Protein AF-A0A392SCB0-F1 (afdb_monomer_lite)

Sequence (73 aa):
MDLKEFNGTVIKSVLAGLEVTISRAHFAKLLGIDDYGKRITDYKSEVYYRQSIKKELYNDEKLAGKSKCMKDF

Foldseek 3Di:
DDDPDDDDDWDWDQDPNDTDIHDPVNVCVVVVHDPPDDDCVVDPDNVVSVVVVVVVVPPCVVCVVVPPPDPDD

pLDDT: mean 71.3, std 14.77, range [39.69, 87.12]

Organism: NCBI:txid97028

Secondary structure (DSSP, 8-state):
-------S--EEEEETTEEEEE-HHHHHHHHT----PPPGGGSS-HHHHHHHHHHHHTT-HHHHTT-TT----

Structure (mmCIF, N/CA/C/O backbone):
data_AF-A0A392SCB0-F1
#
_entry.id   AF-A0A392SCB0-F1
#
loop_
_atom_site.group_PDB
_atom_site.id
_atom_site.type_symbol
_atom_site.label_atom_id
_atom_site.label_alt_id
_atom_site.label_comp_id
_atom_site.label_asym_id
_atom_site.label_entity_id
_atom_site.label_seq_id
_atom_site.pdbx_PDB_ins_code
_atom_site.Cartn_x
_atom_site.Cartn_y
_atom_site.Cartn_z
_atom_site.occupancy
_atom_site.B_iso_or_equiv
_atom_site.auth_seq_id
_atom_site.auth_comp_id
_atom_site.auth_asym_id
_atom_site.auth_atom_id
_atom_site.pdbx_PDB_model_num
ATOM 1 N N . MET A 1 1 ? 8.064 22.789 -17.895 1.00 39.69 1 MET A N 1
ATOM 2 C CA . MET A 1 1 ? 7.572 21.400 -17.806 1.00 39.69 1 MET A CA 1
ATOM 3 C C . MET A 1 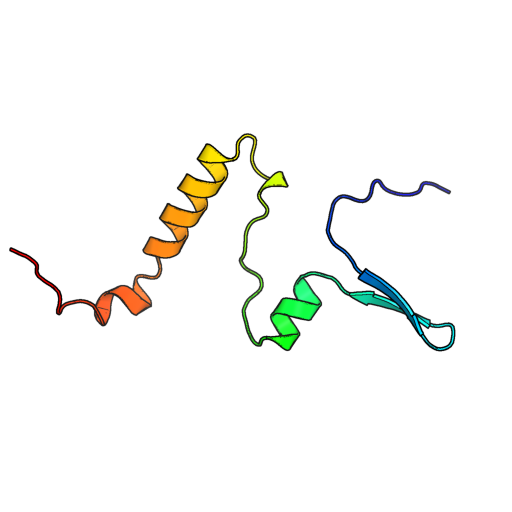1 ? 7.394 21.107 -16.334 1.00 39.69 1 MET A C 1
ATOM 5 O O . MET A 1 1 ? 8.392 20.963 -15.640 1.00 39.69 1 MET A O 1
ATOM 9 N N . ASP A 1 2 ? 6.152 21.155 -15.857 1.00 43.25 2 ASP A N 1
ATOM 10 C CA . ASP A 1 2 ? 5.830 20.977 -14.441 1.00 43.25 2 ASP A CA 1
ATOM 11 C C . ASP A 1 2 ? 6.116 19.541 -14.008 1.00 43.25 2 ASP A C 1
ATOM 13 O O . ASP A 1 2 ? 5.445 18.591 -14.419 1.00 43.25 2 ASP A O 1
ATOM 17 N N . LEU A 1 3 ? 7.133 19.384 -13.167 1.00 54.16 3 LEU A N 1
ATOM 18 C CA . LEU A 1 3 ? 7.355 18.155 -12.425 1.00 54.16 3 LEU A CA 1
ATOM 19 C C . LEU A 1 3 ? 6.331 18.128 -11.288 1.00 54.16 3 LEU A C 1
ATOM 21 O O . LEU A 1 3 ? 6.412 18.920 -10.353 1.00 54.16 3 LEU A O 1
ATOM 25 N N . LYS A 1 4 ? 5.346 17.229 -11.385 1.00 58.56 4 LYS A N 1
ATOM 26 C CA . LYS A 1 4 ? 4.400 16.979 -10.290 1.00 58.56 4 LYS A CA 1
ATOM 27 C C . LYS A 1 4 ? 5.160 16.548 -9.036 1.00 58.56 4 LYS A C 1
ATOM 29 O O . LYS A 1 4 ? 6.026 15.674 -9.112 1.00 58.56 4 LYS A O 1
ATOM 34 N N . GLU A 1 5 ? 4.782 17.115 -7.893 1.00 51.69 5 GLU A N 1
ATOM 35 C CA . GLU A 1 5 ? 5.301 16.712 -6.588 1.00 51.69 5 GLU A CA 1
ATOM 36 C C . GLU A 1 5 ? 5.083 15.212 -6.356 1.00 51.69 5 GLU A C 1
ATOM 38 O O . GLU A 1 5 ? 3.985 14.664 -6.496 1.00 51.69 5 GLU A O 1
ATOM 43 N N . PHE A 1 6 ? 6.180 14.530 -6.046 1.00 53.75 6 PHE A N 1
ATOM 44 C CA . PHE A 1 6 ? 6.238 13.085 -5.929 1.00 53.75 6 PHE A CA 1
ATOM 45 C C . PHE A 1 6 ? 5.925 12.656 -4.493 1.00 53.75 6 PHE A C 1
ATOM 47 O O . PHE A 1 6 ? 6.733 12.835 -3.589 1.00 53.75 6 PHE A O 1
ATOM 54 N N . ASN A 1 7 ? 4.749 12.058 -4.297 1.00 57.97 7 ASN A N 1
ATOM 55 C CA . ASN A 1 7 ? 4.197 11.755 -2.975 1.00 57.97 7 ASN A CA 1
ATOM 56 C C . ASN A 1 7 ? 4.211 10.258 -2.613 1.00 57.97 7 ASN A C 1
ATOM 58 O O . ASN A 1 7 ? 3.343 9.829 -1.858 1.00 57.97 7 ASN A O 1
ATOM 62 N N . GLY A 1 8 ? 5.113 9.404 -3.119 1.00 62.78 8 GLY A N 1
ATOM 63 C CA . GLY A 1 8 ? 5.099 7.977 -2.734 1.00 62.78 8 GLY A CA 1
ATOM 64 C C . GLY A 1 8 ? 6.356 7.172 -3.034 1.00 62.78 8 GLY A C 1
ATOM 65 O O . GLY A 1 8 ? 7.235 7.629 -3.740 1.00 62.78 8 GLY A O 1
ATOM 66 N N . THR A 1 9 ? 6.458 5.959 -2.492 1.00 67.62 9 THR A N 1
ATOM 67 C CA . THR A 1 9 ? 7.611 5.074 -2.716 1.00 67.62 9 THR A CA 1
ATOM 68 C C . THR A 1 9 ? 7.467 4.394 -4.075 1.00 67.62 9 THR A C 1
ATOM 70 O O . THR A 1 9 ? 6.664 3.478 -4.243 1.00 67.62 9 THR A O 1
ATOM 73 N N . VAL A 1 10 ? 8.212 4.873 -5.065 1.00 72.06 10 VAL A N 1
ATOM 74 C CA . VAL A 1 10 ? 8.244 4.304 -6.415 1.00 72.06 10 VAL A CA 1
ATOM 75 C C . VAL A 1 10 ? 9.696 4.059 -6.777 1.00 72.06 10 VAL A C 1
ATOM 77 O O . VAL A 1 10 ? 10.522 4.960 -6.641 1.00 72.06 10 VAL A O 1
ATOM 80 N N . ILE A 1 11 ? 10.006 2.851 -7.240 1.00 77.44 11 ILE A N 1
ATOM 81 C CA . ILE A 1 11 ? 11.336 2.539 -7.762 1.00 77.44 11 ILE A CA 1
ATOM 82 C C . ILE A 1 11 ? 11.292 2.817 -9.257 1.00 77.44 11 ILE A C 1
ATOM 84 O O . ILE A 1 11 ? 10.561 2.161 -9.999 1.00 77.44 11 ILE A O 1
ATOM 88 N N . LYS A 1 12 ? 12.055 3.818 -9.689 1.00 82.62 12 LYS A N 1
ATOM 89 C CA . LYS A 1 12 ? 12.261 4.111 -11.105 1.00 82.62 12 LYS A CA 1
ATOM 90 C C . LYS A 1 12 ? 13.584 3.496 -11.535 1.00 82.62 12 LYS A C 1
ATOM 92 O O . LYS A 1 12 ? 14.590 3.658 -10.849 1.00 82.62 12 LYS A O 1
ATOM 97 N N . SER A 1 13 ? 13.576 2.790 -12.653 1.00 78.31 13 SER A N 1
ATOM 98 C CA . SER A 1 13 ? 14.770 2.209 -13.257 1.00 78.31 13 SER A CA 1
ATOM 99 C C . SER A 1 13 ? 14.692 2.350 -14.771 1.00 78.31 13 SER A C 1
ATOM 101 O O . SER A 1 13 ? 13.602 2.371 -15.336 1.00 78.31 13 SER A O 1
ATOM 103 N N . VAL A 1 14 ? 15.845 2.452 -15.425 1.00 82.25 14 VAL A N 1
ATOM 104 C CA . VAL A 1 14 ? 15.944 2.430 -16.885 1.00 82.25 14 VAL A CA 1
ATOM 105 C C . VAL A 1 14 ? 16.614 1.122 -17.269 1.00 82.25 14 VAL A C 1
ATOM 107 O O . VAL A 1 14 ? 17.798 0.926 -16.998 1.00 82.25 14 VAL A O 1
ATOM 110 N N . LEU A 1 15 ? 15.853 0.221 -17.886 1.00 79.62 15 LEU A N 1
ATOM 111 C CA . LEU A 1 15 ? 16.346 -1.074 -18.342 1.00 79.62 15 LEU A CA 1
ATOM 112 C C . LEU A 1 15 ? 16.317 -1.094 -19.871 1.00 79.62 15 LEU A C 1
ATOM 114 O O . LEU A 1 15 ? 15.254 -0.953 -20.465 1.00 79.62 15 LEU A O 1
ATOM 118 N N . ALA A 1 16 ? 17.484 -1.238 -20.506 1.00 85.62 16 ALA A N 1
ATOM 119 C CA . ALA A 1 16 ? 17.622 -1.243 -21.969 1.00 85.62 16 ALA A CA 1
ATOM 120 C C . ALA A 1 16 ? 16.960 -0.031 -22.671 1.00 85.62 16 ALA A C 1
ATOM 122 O O . ALA A 1 16 ? 16.361 -0.164 -23.734 1.00 85.62 16 ALA A O 1
ATOM 123 N N . GLY A 1 17 ? 17.049 1.156 -22.059 1.00 86.69 17 GLY A N 1
ATOM 124 C CA . GLY A 1 17 ? 16.445 2.386 -22.589 1.00 86.69 17 GLY A CA 1
ATOM 125 C C . GLY A 1 17 ? 14.939 2.525 -22.337 1.00 86.69 17 GLY A C 1
ATOM 126 O O . GLY A 1 17 ? 14.341 3.499 -22.782 1.00 86.69 17 GLY A O 1
ATOM 127 N N . LEU A 1 18 ? 14.330 1.587 -21.608 1.00 83.06 18 LEU A N 1
ATOM 128 C CA . LEU A 1 18 ? 12.916 1.601 -21.250 1.00 83.06 18 LEU A CA 1
ATOM 129 C C . LEU A 1 18 ? 12.746 2.041 -19.793 1.00 83.06 18 LEU A C 1
ATOM 131 O O . LEU A 1 18 ? 13.363 1.476 -18.886 1.00 83.06 18 LEU A O 1
ATOM 135 N N . GLU A 1 19 ? 11.908 3.052 -19.565 1.00 86.06 19 GLU A N 1
ATOM 136 C CA . GLU A 1 19 ? 11.578 3.514 -18.218 1.00 86.06 19 GLU A CA 1
ATOM 137 C C . GLU A 1 19 ? 10.622 2.530 -17.539 1.00 86.06 19 GLU A C 1
ATOM 139 O O . GLU A 1 19 ? 9.450 2.403 -17.896 1.00 86.06 19 GLU A O 1
ATOM 144 N N . VAL A 1 20 ? 11.127 1.838 -16.522 1.00 82.62 20 VAL A N 1
ATOM 145 C CA . VAL A 1 20 ? 10.355 0.923 -15.690 1.00 82.62 20 VAL A CA 1
ATOM 146 C C . VAL A 1 20 ? 10.053 1.605 -14.365 1.00 82.62 20 VAL A C 1
ATOM 148 O O . VAL A 1 20 ? 10.945 2.022 -13.624 1.00 82.62 20 VAL A O 1
ATOM 151 N N . THR A 1 21 ? 8.765 1.699 -14.054 1.00 86.50 21 THR A N 1
ATOM 152 C CA . THR A 1 21 ? 8.272 2.300 -12.816 1.00 86.50 21 THR A CA 1
ATOM 153 C C . THR A 1 21 ? 7.602 1.220 -11.971 1.00 86.50 21 THR A C 1
ATOM 155 O O . THR A 1 21 ? 6.514 0.751 -12.298 1.00 86.50 21 THR A O 1
ATOM 158 N N . ILE A 1 22 ? 8.239 0.810 -10.874 1.00 83.75 22 ILE A N 1
ATOM 159 C CA . ILE A 1 22 ? 7.682 -0.161 -9.926 1.00 83.75 22 ILE A CA 1
ATOM 160 C C . ILE A 1 22 ? 6.936 0.599 -8.831 1.00 83.75 22 ILE A C 1
ATOM 162 O O . ILE A 1 22 ? 7.539 1.319 -8.033 1.00 83.75 22 ILE A O 1
ATOM 166 N N . SER A 1 23 ? 5.615 0.437 -8.804 1.00 85.12 23 SER A N 1
ATOM 167 C CA . SER A 1 23 ? 4.726 1.012 -7.802 1.00 85.12 23 SER A CA 1
ATOM 168 C C . SER A 1 23 ? 4.288 -0.054 -6.797 1.00 85.12 23 SER A C 1
ATOM 170 O O . SER A 1 23 ? 4.502 -1.253 -6.990 1.00 85.12 23 SER A O 1
ATOM 172 N N . ARG A 1 24 ? 3.612 0.379 -5.733 1.00 81.88 24 ARG A N 1
ATOM 173 C CA . ARG A 1 24 ? 3.003 -0.517 -4.744 1.00 81.88 24 ARG A CA 1
ATOM 174 C C . ARG A 1 24 ? 2.069 -1.567 -5.372 1.00 81.88 24 ARG A C 1
ATOM 176 O O . ARG A 1 24 ? 2.135 -2.729 -4.984 1.00 81.88 24 ARG A O 1
ATOM 183 N N 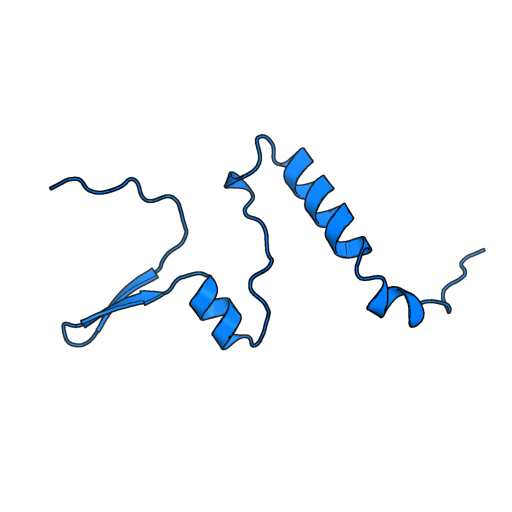. ALA A 1 25 ? 1.286 -1.191 -6.383 1.00 82.31 25 ALA A N 1
ATOM 184 C CA . ALA A 1 25 ? 0.385 -2.111 -7.076 1.00 82.31 25 ALA A CA 1
ATOM 185 C C . ALA A 1 25 ? 1.138 -3.262 -7.770 1.00 82.31 25 ALA A C 1
ATOM 187 O O . ALA A 1 25 ? 0.655 -4.394 -7.807 1.00 82.31 25 ALA A O 1
ATOM 188 N N . HIS A 1 26 ? 2.347 -3.000 -8.282 1.00 85.31 26 HIS A N 1
ATOM 189 C CA . HIS A 1 26 ? 3.189 -4.042 -8.875 1.00 85.31 26 HIS A CA 1
ATOM 190 C C . HIS A 1 26 ? 3.659 -5.055 -7.824 1.00 85.31 26 HIS A C 1
ATOM 192 O O . HIS A 1 26 ? 3.653 -6.253 -8.098 1.00 85.31 26 HIS A O 1
ATOM 198 N N . PHE A 1 27 ? 3.986 -4.603 -6.609 1.00 82.31 27 PHE A N 1
ATOM 199 C CA . PHE A 1 27 ? 4.317 -5.499 -5.497 1.00 82.31 27 PHE A CA 1
ATOM 200 C C . PHE A 1 27 ? 3.113 -6.319 -5.025 1.00 82.31 27 PHE A C 1
ATOM 202 O O . PHE A 1 27 ? 3.253 -7.522 -4.825 1.00 82.31 27 PHE A O 1
ATOM 209 N N . ALA A 1 28 ? 1.934 -5.704 -4.897 1.00 83.12 28 ALA A N 1
ATOM 210 C CA . ALA A 1 28 ? 0.712 -6.415 -4.515 1.00 83.12 28 ALA A CA 1
ATOM 211 C C . ALA A 1 28 ? 0.395 -7.548 -5.508 1.00 83.12 28 ALA A C 1
ATOM 213 O O . ALA A 1 28 ? 0.220 -8.703 -5.118 1.00 83.12 28 ALA A O 1
ATOM 214 N N . LYS A 1 29 ? 0.469 -7.243 -6.810 1.00 86.81 29 LYS A N 1
ATOM 215 C CA . LYS A 1 29 ? 0.286 -8.227 -7.882 1.00 86.81 29 LYS A CA 1
ATOM 216 C C . LYS A 1 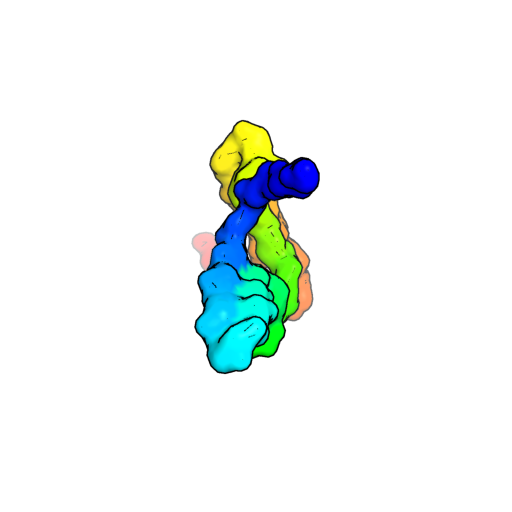29 ? 1.338 -9.340 -7.859 1.00 86.81 29 LYS A C 1
ATOM 218 O O . LYS A 1 29 ? 0.985 -10.493 -8.079 1.00 86.81 29 LYS A O 1
ATOM 223 N N . LEU A 1 30 ? 2.607 -9.015 -7.591 1.00 85.06 30 LEU A N 1
ATOM 224 C CA . LEU A 1 30 ? 3.689 -10.004 -7.489 1.00 85.06 30 LEU A CA 1
ATOM 225 C C . LEU A 1 30 ? 3.477 -10.973 -6.318 1.00 85.06 30 LEU A C 1
ATOM 227 O O . LEU A 1 30 ? 3.762 -12.159 -6.441 1.00 85.06 30 LEU A O 1
ATOM 231 N N . LEU A 1 31 ? 2.976 -10.464 -5.194 1.00 85.19 31 LEU A N 1
ATOM 232 C CA . LEU A 1 31 ? 2.733 -11.238 -3.977 1.00 85.19 31 LEU A CA 1
ATOM 233 C C . LEU A 1 31 ? 1.379 -11.965 -3.980 1.00 85.19 31 LEU A C 1
ATOM 235 O O . LEU A 1 31 ? 1.099 -12.716 -3.050 1.00 85.19 31 LEU A O 1
ATOM 239 N N . GLY A 1 32 ? 0.538 -11.751 -4.999 1.00 86.06 32 GLY A N 1
ATOM 240 C CA . GLY A 1 32 ? -0.804 -12.334 -5.068 1.00 86.06 32 GLY A CA 1
ATOM 241 C C . GLY A 1 32 ? -1.744 -11.822 -3.974 1.00 86.06 32 GLY A C 1
ATOM 242 O O . GLY A 1 32 ? -2.651 -12.542 -3.565 1.00 86.06 32 GLY A O 1
ATOM 243 N N . ILE A 1 33 ? -1.508 -10.605 -3.479 1.00 83.38 33 ILE A N 1
ATOM 244 C CA . ILE A 1 33 ? -2.319 -9.962 -2.443 1.00 83.38 33 ILE A CA 1
ATOM 245 C C . ILE A 1 33 ? -3.085 -8.783 -3.032 1.00 83.38 33 ILE A C 1
ATOM 247 O O . ILE A 1 33 ? -2.618 -8.113 -3.956 1.00 83.38 33 ILE A O 1
ATOM 251 N N . ASP A 1 34 ? -4.245 -8.496 -2.457 1.00 80.50 34 ASP A N 1
ATOM 252 C CA . ASP A 1 34 ? -5.020 -7.330 -2.848 1.00 80.50 34 ASP A CA 1
ATOM 253 C C . ASP A 1 34 ? -4.406 -6.035 -2.296 1.00 80.50 34 ASP A C 1
ATOM 255 O O . ASP A 1 34 ? -3.954 -5.959 -1.148 1.00 80.50 34 ASP A O 1
ATOM 259 N N . ASP A 1 35 ? -4.420 -4.976 -3.104 1.00 78.81 35 ASP A N 1
ATOM 260 C CA . ASP A 1 35 ? -3.793 -3.695 -2.770 1.00 78.81 35 ASP A CA 1
ATOM 261 C C . ASP A 1 35 ? -4.675 -2.798 -1.868 1.00 78.81 35 ASP A C 1
ATOM 263 O O . ASP A 1 35 ? -4.941 -1.643 -2.190 1.00 78.81 35 ASP A O 1
ATOM 267 N N . TYR A 1 36 ? -5.138 -3.307 -0.720 1.00 74.12 36 TYR A N 1
ATOM 268 C CA . TYR A 1 36 ? -6.056 -2.583 0.188 1.00 74.12 36 TYR A CA 1
ATOM 269 C C . TYR A 1 36 ? -5.383 -1.788 1.316 1.00 74.12 36 TYR A C 1
ATOM 271 O O . TYR A 1 36 ? -6.051 -1.071 2.060 1.00 74.12 36 TYR A O 1
ATOM 279 N N . GLY A 1 37 ? -4.065 -1.894 1.481 1.00 71.94 37 GLY A N 1
ATOM 280 C CA . GLY A 1 37 ? -3.336 -1.178 2.533 1.00 71.94 37 GLY A CA 1
ATOM 281 C C . GLY A 1 37 ? -3.531 0.345 2.478 1.00 71.94 37 GLY A C 1
ATOM 282 O O . GLY A 1 37 ? -3.606 0.956 1.408 1.00 71.94 37 GLY A O 1
ATOM 283 N N . LYS A 1 38 ? -3.558 0.988 3.640 1.00 77.56 38 LYS A N 1
ATOM 284 C CA . LYS A 1 38 ? -3.641 2.448 3.752 1.00 77.56 38 LYS A CA 1
ATOM 285 C C . LYS A 1 38 ? -2.268 3.037 4.023 1.00 77.56 38 LYS A C 1
ATOM 287 O O . LYS A 1 38 ? -1.429 2.377 4.633 1.00 77.56 38 LYS A O 1
ATOM 292 N N . ARG A 1 39 ? -2.001 4.259 3.561 1.00 77.06 39 ARG A N 1
ATOM 293 C CA . ARG A 1 39 ? -0.695 4.896 3.774 1.00 77.06 39 ARG A CA 1
ATOM 294 C C . ARG A 1 39 ? -0.747 5.758 5.024 1.00 77.06 39 ARG A C 1
ATOM 296 O O . ARG A 1 39 ? -1.701 6.497 5.213 1.00 77.06 39 ARG A O 1
ATOM 303 N N . ILE A 1 40 ? 0.306 5.730 5.839 1.00 78.38 40 ILE A N 1
ATOM 304 C CA . ILE A 1 40 ? 0.399 6.584 7.035 1.00 78.38 40 ILE A CA 1
ATOM 305 C C . ILE A 1 40 ? 0.320 8.082 6.702 1.00 78.38 40 ILE A C 1
ATOM 307 O O . ILE A 1 40 ? -0.233 8.854 7.475 1.00 78.38 40 ILE A O 1
ATOM 311 N N . THR A 1 41 ? 0.805 8.469 5.518 1.00 77.62 41 THR A N 1
ATOM 312 C CA . THR A 1 41 ? 0.774 9.842 4.988 1.00 77.62 41 THR A CA 1
ATOM 313 C C . THR A 1 41 ? -0.632 10.375 4.751 1.00 77.62 41 THR A C 1
ATOM 315 O O . THR A 1 41 ? -0.829 11.584 4.757 1.00 77.62 41 THR A O 1
ATOM 318 N N . ASP A 1 42 ? -1.610 9.491 4.554 1.00 81.12 42 ASP A N 1
ATOM 319 C CA . ASP A 1 42 ? -2.996 9.883 4.287 1.00 81.12 42 ASP A CA 1
ATOM 320 C C . ASP A 1 42 ? -3.722 10.284 5.589 1.00 81.12 42 ASP A C 1
ATOM 322 O O . ASP A 1 42 ? -4.869 10.731 5.571 1.00 81.12 42 ASP A O 1
ATOM 326 N N . TYR A 1 43 ? -3.050 10.139 6.737 1.00 80.62 43 TYR A N 1
ATOM 327 C CA . TYR A 1 43 ? -3.584 10.414 8.061 1.00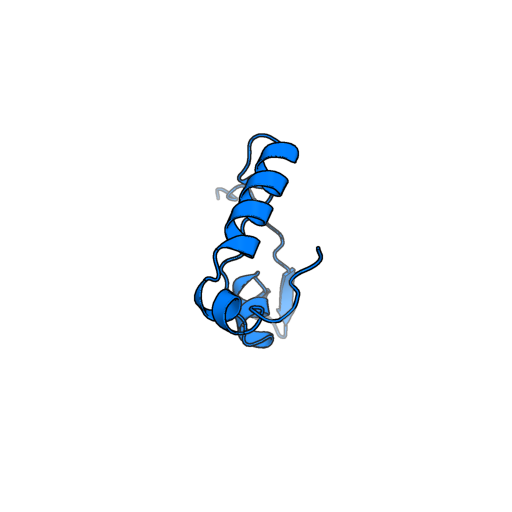 80.62 43 TYR A CA 1
ATOM 328 C C . TYR A 1 43 ? -2.898 11.613 8.697 1.00 80.62 43 TYR A C 1
ATOM 330 O O . TYR A 1 43 ? -1.681 11.760 8.665 1.00 80.62 43 TYR A O 1
ATOM 338 N N . LYS A 1 44 ? -3.695 12.436 9.384 1.00 83.19 44 LYS A N 1
ATOM 339 C CA . LYS A 1 44 ? -3.201 13.613 10.116 1.00 83.19 44 LYS A CA 1
ATOM 340 C C . LYS A 1 44 ? -2.280 13.268 11.291 1.00 83.19 44 LYS A C 1
ATOM 342 O O . LYS A 1 44 ? -1.533 14.124 11.744 1.00 83.19 44 LYS A O 1
ATOM 347 N N . SER A 1 45 ? -2.372 12.055 11.833 1.00 87.12 45 SER A N 1
ATOM 348 C CA . SER A 1 45 ? -1.500 11.597 12.914 1.00 87.12 45 SER A CA 1
ATOM 349 C C . SER A 1 45 ? -1.334 10.082 12.877 1.00 87.12 45 SER A C 1
ATOM 351 O O . SER A 1 45 ? -2.261 9.336 12.548 1.00 87.12 45 SER A O 1
ATOM 353 N N . GLU A 1 46 ? -0.138 9.633 13.255 1.00 83.19 46 GLU A N 1
ATOM 354 C CA . GLU A 1 46 ? 0.229 8.221 13.339 1.00 83.19 46 GLU A CA 1
ATOM 355 C C . GLU A 1 46 ? -0.697 7.428 14.276 1.00 83.19 46 GLU A C 1
ATOM 357 O O . GLU A 1 46 ? -1.016 6.268 14.009 1.00 83.19 46 GLU A O 1
ATOM 362 N N . VAL A 1 47 ? -1.177 8.051 15.355 1.00 86.81 47 VAL A N 1
ATOM 363 C CA . VAL A 1 47 ? -2.086 7.399 16.309 1.00 86.81 47 VAL A CA 1
ATOM 364 C C . VAL A 1 47 ? -3.403 7.033 15.622 1.00 86.81 47 VAL A C 1
ATOM 366 O O . VAL A 1 47 ? -3.883 5.908 15.767 1.00 86.81 47 VAL A O 1
ATOM 369 N N . TYR A 1 48 ? -3.948 7.940 14.806 1.00 82.81 48 TYR A N 1
ATOM 370 C CA . TYR A 1 48 ? -5.166 7.688 14.031 1.00 82.81 48 TYR A CA 1
ATOM 371 C C . TYR A 1 48 ? -4.959 6.616 12.962 1.00 82.81 48 TYR A C 1
ATOM 373 O O . TYR A 1 48 ? -5.821 5.757 12.778 1.00 82.81 48 TYR A O 1
ATOM 381 N N . TYR A 1 49 ? -3.803 6.620 12.295 1.00 84.38 49 TYR A N 1
ATOM 382 C CA . TYR A 1 49 ? -3.431 5.566 11.353 1.00 84.38 49 TYR A CA 1
ATOM 383 C C . TYR A 1 49 ? -3.460 4.186 12.026 1.00 84.38 49 TYR A C 1
ATOM 385 O O . TYR A 1 49 ? -4.187 3.295 11.577 1.00 84.38 49 TYR A O 1
ATOM 393 N N . ARG A 1 50 ? -2.771 4.031 13.165 1.00 83.38 50 ARG A N 1
ATOM 394 C CA . ARG A 1 50 ? -2.728 2.773 13.931 1.00 83.38 50 ARG A CA 1
ATOM 395 C C . ARG A 1 50 ? -4.115 2.328 14.402 1.00 83.38 50 ARG A C 1
ATOM 397 O O . ARG A 1 50 ? -4.445 1.150 14.288 1.00 83.38 50 ARG A O 1
ATOM 404 N N . GLN A 1 51 ? -4.943 3.255 14.889 1.00 83.81 51 GLN A N 1
ATOM 405 C CA . GLN A 1 51 ? -6.326 2.958 15.280 1.00 83.81 51 GLN A CA 1
ATOM 406 C C . GLN A 1 51 ? -7.173 2.484 14.091 1.00 83.81 51 GLN A C 1
ATOM 408 O O . GLN A 1 51 ? -7.924 1.517 14.219 1.00 83.81 51 GLN A O 1
ATOM 413 N N . SER A 1 52 ? -7.037 3.129 12.931 1.00 80.38 52 SER A N 1
ATOM 414 C CA . SER A 1 52 ? -7.810 2.782 11.736 1.00 80.38 52 SER A CA 1
ATOM 415 C C . SER A 1 52 ? -7.448 1.405 11.172 1.00 80.38 52 SER A C 1
ATOM 417 O O . SER A 1 52 ? -8.350 0.628 10.869 1.00 80.38 52 SER A O 1
ATOM 419 N N . ILE A 1 53 ? -6.156 1.057 11.135 1.00 80.75 53 ILE A N 1
ATOM 420 C CA . ILE A 1 53 ? -5.702 -0.277 10.720 1.00 80.75 53 ILE A CA 1
ATOM 421 C C . ILE A 1 53 ? -6.148 -1.333 11.722 1.00 80.75 53 ILE A C 1
ATOM 423 O O . ILE A 1 53 ? -6.601 -2.397 11.317 1.00 80.75 53 ILE A O 1
ATOM 427 N N . LYS A 1 54 ? -6.067 -1.048 13.028 1.00 79.75 54 LYS A N 1
ATOM 428 C CA . LYS A 1 54 ? -6.541 -1.980 14.059 1.00 79.75 54 LYS A CA 1
ATOM 429 C C . LYS A 1 54 ? -8.026 -2.303 13.882 1.00 79.75 54 LYS A C 1
ATOM 431 O O . LYS A 1 54 ? -8.406 -3.459 14.024 1.00 79.75 54 LYS A O 1
ATOM 436 N N . LYS A 1 55 ? -8.853 -1.306 13.551 1.00 75.19 55 LYS A N 1
ATOM 437 C CA . LYS A 1 55 ? -10.282 -1.505 13.272 1.00 75.19 55 LYS A CA 1
ATOM 438 C C . LYS A 1 55 ? -10.509 -2.369 12.026 1.00 75.19 55 LYS A C 1
ATOM 440 O O . LYS A 1 55 ? -11.376 -3.228 12.046 1.00 75.19 55 LYS A O 1
ATOM 445 N N . GLU A 1 56 ? -9.733 -2.167 10.964 1.00 69.56 56 GLU A N 1
ATOM 446 C CA . GLU A 1 56 ? -9.879 -2.933 9.717 1.00 69.56 56 GLU A CA 1
ATOM 447 C C . GLU A 1 56 ? -9.327 -4.358 9.801 1.00 69.56 56 GLU A C 1
ATOM 449 O O . GLU A 1 56 ? -9.968 -5.269 9.289 1.00 69.56 56 GLU A O 1
ATOM 454 N N . LEU A 1 57 ? -8.218 -4.578 10.517 1.00 66.31 57 LEU A N 1
ATOM 455 C CA . LEU A 1 57 ? -7.681 -5.915 10.817 1.00 66.31 57 LEU A CA 1
ATOM 456 C C . LEU A 1 57 ? -8.695 -6.803 11.548 1.00 66.31 57 LEU A C 1
ATOM 458 O O . LEU A 1 57 ? -8.715 -8.011 11.342 1.00 66.31 57 LEU A O 1
ATOM 462 N N . TYR A 1 58 ? -9.518 -6.210 12.414 1.00 58.75 58 TYR A N 1
ATOM 463 C CA . TYR A 1 58 ? -10.506 -6.935 13.215 1.00 58.75 58 TYR A CA 1
ATOM 464 C C . TYR A 1 58 ? -11.837 -7.186 12.491 1.00 58.75 58 TYR A C 1
ATOM 466 O O . TYR A 1 58 ? -12.642 -7.972 12.982 1.00 58.75 58 TYR A O 1
ATOM 474 N N . ASN A 1 59 ? -12.067 -6.561 11.333 1.00 55.84 59 ASN A N 1
ATOM 475 C CA . ASN A 1 59 ? -13.349 -6.619 10.627 1.00 55.84 59 ASN A CA 1
ATOM 476 C C . ASN A 1 59 ? -13.406 -7.665 9.503 1.00 55.84 59 ASN A C 1
ATOM 478 O O . ASN A 1 59 ? -14.398 -7.699 8.774 1.00 55.84 59 ASN A O 1
ATOM 482 N N . ASP A 1 60 ? -12.405 -8.540 9.348 1.00 56.75 60 ASP A N 1
ATOM 483 C CA . ASP A 1 60 ? -12.571 -9.711 8.479 1.00 56.75 60 ASP A CA 1
ATOM 484 C C . ASP A 1 60 ? -13.441 -10.769 9.186 1.00 56.75 60 ASP A C 1
ATOM 486 O O . ASP A 1 60 ? -12.987 -11.821 9.646 1.00 56.75 60 ASP A O 1
ATOM 490 N N . GLU A 1 61 ? -14.735 -10.462 9.314 1.00 55.84 61 GLU A N 1
ATOM 491 C CA . GLU A 1 61 ? -15.750 -11.325 9.929 1.00 55.84 61 GLU A CA 1
ATOM 492 C C . GLU A 1 61 ? -15.847 -12.695 9.233 1.00 55.84 61 GLU A C 1
ATOM 494 O O . GLU A 1 61 ? -16.300 -13.672 9.834 1.00 55.84 61 GLU A O 1
ATOM 499 N N . LYS A 1 62 ? -15.354 -12.808 7.989 1.00 57.72 62 LYS A N 1
ATOM 500 C CA . LYS A 1 62 ? -15.245 -14.083 7.266 1.00 57.72 62 LYS A CA 1
ATOM 501 C C . LYS A 1 62 ? -14.235 -15.037 7.914 1.00 57.72 62 LYS A C 1
ATOM 503 O O . LYS A 1 62 ? -14.417 -16.252 7.836 1.00 57.72 62 LYS A O 1
ATOM 508 N N . LEU A 1 63 ? -13.198 -14.515 8.574 1.00 53.62 63 LEU A N 1
ATOM 509 C CA . LEU A 1 63 ? -12.218 -15.297 9.339 1.00 53.62 63 LEU A CA 1
ATOM 510 C C . LEU A 1 63 ? -12.608 -15.458 10.815 1.00 53.62 63 LEU A C 1
ATOM 512 O O . LEU A 1 63 ? -12.227 -16.453 11.438 1.00 53.62 63 LEU A O 1
ATOM 516 N N . ALA A 1 64 ? -13.423 -14.548 11.359 1.00 52.88 64 ALA A N 1
ATOM 517 C CA . ALA A 1 64 ? -13.898 -14.609 12.745 1.00 52.88 64 ALA A CA 1
ATOM 518 C C . ALA A 1 64 ? -14.645 -15.921 13.076 1.00 52.88 64 ALA A C 1
ATOM 520 O O . ALA A 1 64 ? -14.600 -16.400 14.209 1.00 52.88 64 ALA A O 1
ATOM 521 N N . GLY A 1 65 ? -15.271 -16.564 12.081 1.00 48.94 65 GLY A N 1
ATOM 522 C CA . GLY A 1 65 ? -15.961 -17.848 12.245 1.00 48.94 65 GLY A CA 1
ATOM 523 C C . GLY A 1 65 ? -15.058 -19.050 12.563 1.00 48.94 65 GLY A C 1
ATOM 524 O O . GLY A 1 65 ? -15.537 -20.013 13.160 1.00 48.94 65 GLY A O 1
ATOM 525 N N . LYS A 1 66 ? -13.761 -19.012 12.219 1.00 54.53 66 LYS A N 1
ATOM 526 C CA . LYS A 1 66 ? -12.821 -20.114 12.517 1.00 54.53 66 LYS 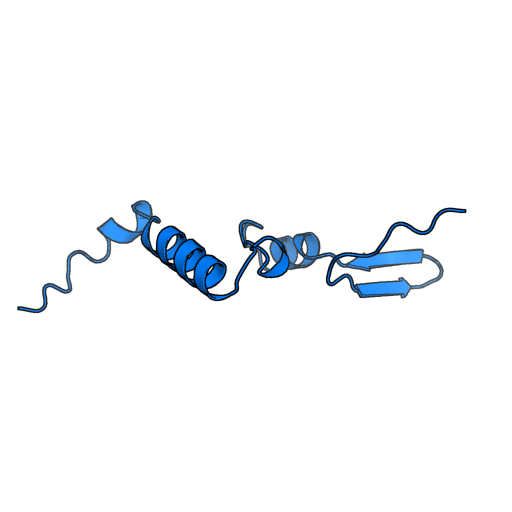A CA 1
ATOM 527 C C . LYS A 1 66 ? -12.213 -20.025 13.918 1.00 54.53 66 LYS A C 1
ATOM 529 O O . LYS A 1 66 ? -11.742 -21.029 14.439 1.00 54.53 66 LYS A O 1
ATOM 534 N N . SER A 1 67 ? -12.267 -18.853 14.548 1.00 50.16 67 SER A N 1
ATOM 535 C CA . SER A 1 67 ? -11.682 -18.596 15.868 1.00 50.16 67 SER A CA 1
ATOM 536 C C . SER A 1 67 ? -12.715 -18.643 17.004 1.00 50.16 67 SER A C 1
ATOM 538 O O . SER A 1 67 ? -12.585 -17.940 18.001 1.00 50.16 67 SER A O 1
ATOM 540 N N . LYS A 1 68 ? -13.754 -19.482 16.898 1.00 48.12 68 LYS A N 1
ATOM 541 C CA . LYS A 1 68 ? -14.710 -19.721 18.000 1.00 48.12 68 LYS A CA 1
ATOM 542 C C . LYS A 1 68 ? -14.182 -20.666 19.097 1.00 48.12 68 LYS A C 1
ATOM 544 O O . LYS A 1 68 ? -14.956 -21.063 19.966 1.00 48.12 68 LYS A O 1
ATOM 549 N N . CYS A 1 69 ? -12.889 -21.003 19.088 1.00 45.47 69 CYS A N 1
ATOM 550 C CA . CYS A 1 69 ? -12.297 -21.994 19.998 1.00 45.47 69 CYS A CA 1
ATOM 551 C C . CYS A 1 69 ? -11.294 -21.447 21.027 1.00 45.47 69 CYS A C 1
ATOM 553 O O . CYS A 1 69 ? -10.710 -22.247 21.745 1.00 45.47 69 CYS A O 1
ATOM 555 N N . MET A 1 70 ? -11.116 -20.132 21.167 1.00 50.09 70 MET A N 1
ATOM 556 C CA . MET A 1 70 ? -10.423 -19.574 22.339 1.00 50.09 70 MET A CA 1
ATOM 557 C C . MET A 1 70 ? -11.407 -18.728 23.138 1.00 50.09 70 MET A C 1
ATOM 559 O O . MET A 1 70 ? -11.506 -17.515 22.984 1.00 50.09 70 MET A O 1
ATOM 563 N N . LYS A 1 71 ? -12.216 -19.427 23.940 1.00 41.47 71 LYS A N 1
ATOM 564 C CA . LYS A 1 71 ? -12.839 -18.845 25.126 1.00 41.47 71 LYS A CA 1
ATOM 565 C C . LYS A 1 71 ? -11.793 -18.934 26.229 1.00 41.47 71 LYS A C 1
ATOM 567 O O . LYS A 1 71 ? -11.614 -20.013 26.786 1.00 41.47 71 LYS A O 1
ATOM 572 N N . ASP A 1 72 ? -11.127 -17.827 26.511 1.00 47.97 72 ASP A N 1
ATOM 573 C CA . ASP A 1 72 ? -10.393 -17.694 27.763 1.00 47.97 72 ASP A CA 1
ATOM 574 C C . ASP A 1 72 ? -11.384 -17.155 28.804 1.00 47.97 72 ASP A C 1
ATOM 576 O O . ASP A 1 72 ? -12.047 -16.139 28.575 1.00 47.97 72 ASP A O 1
ATOM 580 N N . PHE A 1 73 ? -11.573 -17.951 29.859 1.00 39.97 73 PHE A N 1
ATOM 581 C CA . PHE A 1 73 ? -12.368 -17.645 31.049 1.00 39.97 73 PHE A CA 1
ATOM 582 C C . PHE A 1 73 ? -11.787 -16.463 31.830 1.00 39.97 73 PHE A C 1
ATOM 58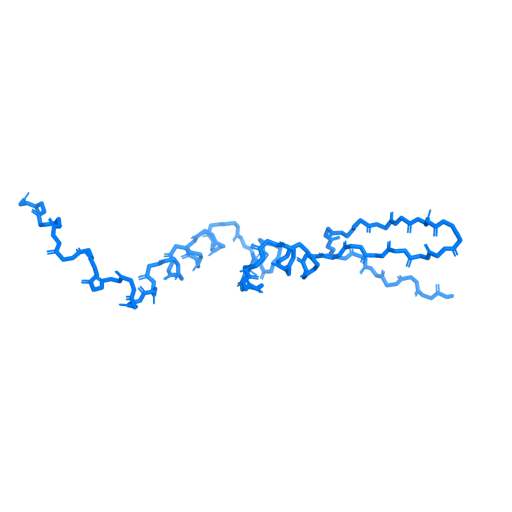4 O O . PHE A 1 73 ? -10.544 -16.312 31.830 1.00 39.97 73 PHE A O 1
#

Radius of gyration: 18.83 Å; chains: 1; bounding box: 34×43×54 Å